Protein AF-A0A2X0SRG9-F1 (afdb_monomer_lite)

Sequence (56 aa):
MAEKSVRVTISKDNKTTELTLRGVTVKDFEKIFFAVQKQMKSCEKKEDKHHAIGGE

Organism: NCBI:txid1358

Radius of gyration: 18.25 Å; chains: 1; bounding box: 29×45×47 Å

Foldseek 3Di:
DDWDKDWDWDDDPNDIDIDIGTNDDPVNVVVVVVVVVVVVVVVVVVVVVPPPDDDD

Structure (mmCIF, N/CA/C/O backbone):
data_AF-A0A2X0SRG9-F1
#
_entry.id   AF-A0A2X0SRG9-F1
#
loop_
_atom_site.group_PDB
_atom_site.id
_atom_site.type_symbol
_atom_site.label_atom_id
_atom_site.label_alt_id
_atom_site.label_comp_id
_atom_site.label_asym_id
_atom_site.label_entity_id
_atom_site.label_seq_id
_atom_site.pdbx_PDB_ins_code
_a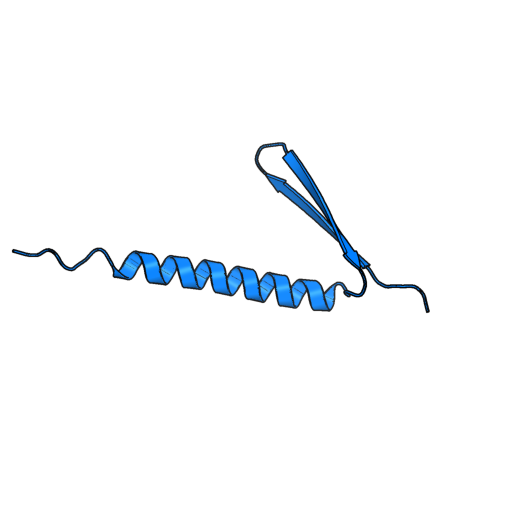tom_site.Cartn_x
_atom_site.Cartn_y
_atom_site.Cartn_z
_atom_site.occupancy
_atom_site.B_iso_or_equiv
_atom_site.auth_seq_id
_atom_site.auth_comp_id
_atom_site.auth_asym_id
_atom_site.auth_atom_id
_atom_site.pdbx_PDB_model_num
ATOM 1 N N . MET A 1 1 ? -15.211 11.968 16.535 1.00 70.06 1 MET A N 1
ATOM 2 C CA . MET A 1 1 ? -13.985 11.137 16.490 1.00 70.06 1 MET A CA 1
ATOM 3 C C . MET A 1 1 ? -13.130 11.631 15.334 1.00 70.06 1 MET A C 1
ATOM 5 O O . MET A 1 1 ? -13.710 11.948 14.305 1.00 70.06 1 MET A O 1
ATOM 9 N N . ALA A 1 2 ? -11.810 11.760 15.499 1.00 82.62 2 ALA A N 1
ATOM 10 C CA . ALA A 1 2 ? -10.931 12.172 14.401 1.00 82.62 2 ALA A CA 1
ATOM 11 C C . ALA A 1 2 ? -10.839 11.059 13.341 1.00 82.62 2 ALA A C 1
ATOM 13 O O . ALA A 1 2 ? -10.763 9.879 13.696 1.00 82.62 2 ALA A O 1
ATOM 14 N N . GLU A 1 3 ? -10.867 11.430 12.058 1.00 86.75 3 GLU A N 1
ATOM 15 C CA . GLU A 1 3 ? -10.650 10.489 10.956 1.00 86.75 3 GLU A CA 1
ATOM 16 C C . GLU A 1 3 ? -9.246 9.881 11.074 1.00 86.75 3 GLU A C 1
ATOM 18 O O . GLU A 1 3 ? -8.261 10.594 11.269 1.00 86.75 3 GLU A O 1
ATOM 23 N N . LYS A 1 4 ? -9.154 8.551 10.982 1.00 91.25 4 LYS A N 1
ATOM 24 C CA . LYS A 1 4 ? -7.866 7.851 10.952 1.00 91.25 4 LYS A CA 1
ATOM 25 C C . LYS A 1 4 ? -7.350 7.806 9.520 1.00 91.25 4 LYS A C 1
ATOM 27 O O . LYS A 1 4 ? -8.120 7.560 8.594 1.00 91.25 4 LYS A O 1
ATOM 32 N N . SER A 1 5 ? -6.048 7.986 9.349 1.00 93.75 5 SER A N 1
ATOM 33 C CA . SER A 1 5 ? -5.395 7.858 8.050 1.00 93.75 5 SER A CA 1
ATOM 34 C C . SER A 1 5 ? -3.998 7.266 8.177 1.00 93.75 5 SER A C 1
ATOM 36 O O . SER A 1 5 ? -3.337 7.448 9.200 1.00 93.75 5 SER A O 1
ATOM 38 N N . VAL A 1 6 ? -3.529 6.626 7.109 1.00 94.19 6 VAL A N 1
ATOM 39 C CA . VAL A 1 6 ? -2.159 6.121 6.964 1.00 94.19 6 VAL A CA 1
ATOM 40 C C . VAL A 1 6 ? -1.478 6.868 5.819 1.00 94.19 6 VAL A C 1
ATOM 42 O O . VAL A 1 6 ? -2.034 6.947 4.725 1.00 94.19 6 VAL A O 1
ATOM 45 N N . ARG A 1 7 ? -0.275 7.401 6.056 1.00 94.69 7 ARG A N 1
ATOM 46 C CA . ARG A 1 7 ? 0.597 7.951 5.007 1.00 94.69 7 ARG A CA 1
ATOM 47 C C . ARG A 1 7 ? 1.582 6.871 4.576 1.00 94.69 7 ARG A C 1
ATOM 49 O O . ARG A 1 7 ? 2.248 6.275 5.418 1.00 94.69 7 ARG A O 1
ATOM 56 N N . VAL A 1 8 ? 1.656 6.626 3.276 1.00 92.81 8 VAL A N 1
ATOM 57 C CA . VAL A 1 8 ? 2.542 5.645 2.652 1.00 92.81 8 VAL A CA 1
ATOM 58 C C . VAL A 1 8 ? 3.484 6.391 1.722 1.00 92.81 8 VAL A C 1
ATOM 60 O O . VAL A 1 8 ? 3.040 7.136 0.850 1.00 92.81 8 VAL A O 1
ATOM 63 N N . THR A 1 9 ? 4.780 6.171 1.896 1.00 94.75 9 THR A N 1
ATOM 64 C CA . THR A 1 9 ? 5.827 6.753 1.057 1.00 94.75 9 THR A CA 1
ATOM 65 C C . THR A 1 9 ? 6.498 5.628 0.282 1.00 94.75 9 THR A C 1
ATOM 67 O O . THR A 1 9 ? 6.982 4.665 0.872 1.00 94.75 9 THR A O 1
ATOM 70 N N . ILE A 1 10 ? 6.500 5.734 -1.043 1.00 93.44 10 ILE A N 1
ATOM 71 C CA . ILE A 1 10 ? 7.081 4.751 -1.957 1.00 93.44 10 ILE A CA 1
ATOM 72 C C . ILE A 1 10 ? 8.226 5.431 -2.693 1.00 93.44 10 ILE A C 1
ATOM 74 O O . ILE A 1 10 ? 7.997 6.378 -3.442 1.00 93.44 10 ILE A O 1
ATOM 78 N N . SER A 1 11 ? 9.446 4.936 -2.509 1.00 95.25 11 SER A N 1
ATOM 79 C CA . SER A 1 11 ? 10.629 5.447 -3.203 1.00 95.25 11 SER A CA 1
ATOM 80 C C . SER A 1 11 ? 11.146 4.411 -4.194 1.00 95.25 11 SER A C 1
ATOM 82 O O . SER A 1 11 ? 11.422 3.272 -3.820 1.00 95.25 11 SER A O 1
ATOM 84 N N . LYS A 1 12 ? 11.269 4.804 -5.463 1.00 94.06 12 LYS A N 1
ATOM 85 C CA . LYS A 1 12 ? 11.814 3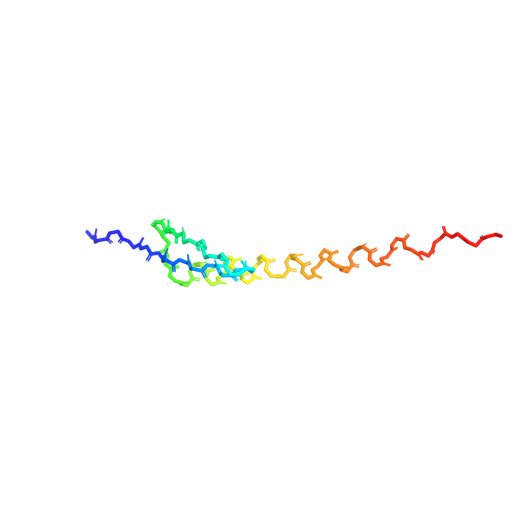.975 -6.540 1.00 94.06 12 LYS A CA 1
ATOM 86 C C . LYS A 1 12 ? 12.531 4.858 -7.560 1.00 94.06 12 LYS A C 1
ATOM 88 O O . LYS A 1 12 ? 11.992 5.885 -7.955 1.00 94.06 12 LYS A O 1
ATOM 93 N N . ASP A 1 13 ? 13.732 4.463 -7.982 1.00 93.12 13 ASP A N 1
ATOM 94 C CA . ASP A 1 13 ? 14.514 5.161 -9.018 1.00 93.12 13 ASP A CA 1
ATOM 95 C C . ASP A 1 13 ? 14.670 6.674 -8.746 1.00 93.12 13 ASP A C 1
ATOM 97 O O . ASP A 1 13 ? 14.404 7.509 -9.610 1.00 93.12 13 ASP A O 1
ATOM 101 N N . ASN A 1 14 ? 15.036 7.040 -7.509 1.00 90.94 14 ASN A N 1
ATOM 102 C CA . ASN A 1 14 ? 15.136 8.427 -7.015 1.00 90.94 14 ASN A CA 1
ATOM 103 C C . ASN A 1 14 ? 13.840 9.257 -7.095 1.00 90.94 14 ASN A C 1
ATOM 105 O O . ASN A 1 14 ? 13.859 10.463 -6.852 1.00 90.94 14 ASN A O 1
ATOM 109 N N . LYS A 1 15 ? 12.703 8.628 -7.399 1.00 94.88 15 LYS A N 1
ATOM 110 C CA . LYS A 1 15 ? 11.378 9.240 -7.346 1.00 94.88 15 LYS A CA 1
ATOM 111 C C . LYS A 1 15 ? 10.664 8.762 -6.093 1.00 94.88 15 LYS A C 1
ATOM 113 O O . LYS A 1 15 ? 10.612 7.567 -5.812 1.00 94.88 15 LYS A O 1
ATOM 118 N N . THR A 1 16 ? 10.078 9.703 -5.366 1.00 96.44 16 THR A N 1
ATOM 119 C CA . THR A 1 16 ? 9.251 9.415 -4.195 1.00 96.44 16 THR A CA 1
ATOM 120 C C . THR A 1 16 ? 7.805 9.758 -4.514 1.00 96.44 16 THR A C 1
ATOM 122 O O . THR A 1 16 ? 7.508 10.856 -4.973 1.00 96.44 16 THR A O 1
ATOM 125 N N . THR A 1 17 ? 6.908 8.804 -4.285 1.00 95.44 17 THR A N 1
ATOM 126 C CA . THR A 1 17 ? 5.457 8.976 -4.372 1.00 95.44 17 THR A CA 1
ATOM 127 C C . THR A 1 17 ? 4.870 8.864 -2.977 1.00 95.44 17 THR A C 1
ATOM 129 O O . THR A 1 17 ? 5.199 7.941 -2.233 1.00 95.44 17 THR A O 1
ATOM 132 N N . GLU A 1 18 ? 3.988 9.790 -2.623 1.00 96.56 18 GLU A N 1
ATOM 133 C CA . GLU A 1 18 ? 3.318 9.806 -1.328 1.00 96.56 18 GLU A CA 1
ATOM 134 C C . GLU A 1 18 ? 1.818 9.600 -1.503 1.00 96.56 18 GLU A C 1
ATOM 136 O O . GLU A 1 18 ? 1.187 10.206 -2.368 1.00 96.56 18 GLU A O 1
ATOM 141 N N . LEU A 1 19 ? 1.246 8.728 -0.679 1.00 94.12 19 LEU A N 1
ATOM 142 C CA . LEU A 1 19 ? -0.158 8.340 -0.717 1.00 94.12 19 LEU A CA 1
ATOM 143 C C . LEU A 1 19 ? -0.739 8.481 0.689 1.00 94.12 19 LEU A C 1
ATOM 145 O O . LEU A 1 19 ? -0.131 8.035 1.661 1.00 94.12 19 LEU A O 1
ATOM 149 N N . THR A 1 20 ? -1.937 9.049 0.800 1.00 94.44 20 THR A N 1
ATOM 150 C CA . THR A 1 20 ? -2.670 9.119 2.071 1.00 94.44 20 THR A CA 1
ATOM 151 C C . THR A 1 20 ? -3.946 8.302 1.961 1.00 94.44 20 THR A C 1
ATOM 153 O O . THR A 1 20 ? -4.860 8.651 1.217 1.00 94.44 20 THR A O 1
ATOM 156 N N . LEU A 1 21 ? -4.016 7.221 2.730 1.00 92.00 21 LEU A N 1
ATOM 157 C CA . LEU A 1 21 ? -5.173 6.341 2.831 1.00 92.00 21 LEU A CA 1
ATOM 158 C C . LEU A 1 21 ? -6.044 6.814 3.995 1.00 92.00 21 LEU A C 1
ATOM 160 O O . LEU A 1 21 ? -5.642 6.707 5.153 1.00 92.00 21 LEU A O 1
ATOM 164 N N . ARG A 1 22 ? -7.223 7.360 3.693 1.00 94.31 22 ARG A N 1
ATOM 165 C CA . ARG A 1 22 ? -8.198 7.826 4.694 1.00 94.31 22 ARG A CA 1
ATOM 166 C C . ARG A 1 22 ? -9.132 6.702 5.123 1.00 94.31 22 ARG A C 1
ATOM 168 O O . ARG A 1 22 ? -9.425 5.811 4.334 1.00 94.31 22 ARG A O 1
ATOM 175 N N . GLY A 1 23 ? -9.599 6.743 6.367 1.00 92.38 23 GLY A N 1
ATOM 176 C CA . GLY A 1 23 ? -10.495 5.729 6.933 1.00 92.38 23 GLY A CA 1
ATOM 177 C C . GLY A 1 23 ? -9.828 4.375 7.196 1.00 92.38 23 GLY A C 1
ATOM 178 O O . GLY A 1 23 ? -10.510 3.410 7.526 1.00 92.38 23 GLY A O 1
ATOM 179 N N . VAL A 1 24 ? -8.503 4.297 7.066 1.00 90.50 24 VAL A N 1
ATOM 180 C CA . VAL A 1 24 ? -7.714 3.070 7.209 1.00 90.50 24 VAL A CA 1
ATOM 181 C C . VAL A 1 24 ? -6.836 3.191 8.448 1.00 90.50 24 VAL A C 1
ATOM 183 O O . VAL A 1 24 ? -6.264 4.249 8.720 1.00 90.50 24 VAL A O 1
ATOM 186 N N . THR A 1 25 ? -6.723 2.108 9.217 1.00 92.75 25 THR A N 1
ATOM 187 C CA . THR A 1 25 ? -5.741 2.022 10.303 1.00 92.75 25 THR A CA 1
ATOM 188 C C . THR A 1 25 ? -4.448 1.383 9.811 1.00 92.75 25 THR A C 1
ATOM 190 O O . THR A 1 25 ? -4.442 0.645 8.828 1.00 92.75 25 THR A O 1
ATOM 193 N N . VAL A 1 26 ? -3.344 1.603 10.528 1.00 90.81 26 VAL A N 1
ATOM 194 C CA . VAL A 1 26 ? -2.058 0.951 10.216 1.00 90.81 26 VAL A CA 1
ATOM 195 C C . VAL A 1 26 ? -2.220 -0.573 10.119 1.00 90.81 26 VAL A C 1
ATOM 197 O O . VAL A 1 26 ? -1.740 -1.179 9.169 1.00 90.81 26 VAL A O 1
ATOM 200 N N . LYS A 1 27 ? -3.007 -1.176 11.019 1.00 92.38 27 LYS A N 1
ATOM 201 C CA . LYS A 1 27 ? -3.255 -2.625 11.048 1.00 92.38 27 LYS A CA 1
ATOM 202 C C . LYS A 1 27 ? -4.018 -3.138 9.823 1.00 92.38 27 LYS A C 1
ATOM 204 O O . LYS A 1 27 ? -3.797 -4.265 9.384 1.00 92.38 27 LYS A O 1
ATOM 209 N N . ASP A 1 28 ? -4.937 -2.342 9.282 1.00 91.94 28 ASP A N 1
ATOM 210 C CA . ASP A 1 28 ? -5.652 -2.689 8.049 1.00 91.94 28 ASP A CA 1
ATOM 211 C C . ASP A 1 28 ? -4.712 -2.602 6.842 1.00 91.94 28 ASP A C 1
ATOM 213 O O . ASP A 1 28 ? -4.700 -3.501 5.999 1.00 91.94 28 ASP A O 1
ATOM 217 N N . PHE A 1 29 ? -3.863 -1.570 6.806 1.00 92.19 29 PHE A N 1
ATOM 218 C CA . PHE A 1 29 ? -2.840 -1.417 5.776 1.00 92.19 29 PHE A CA 1
ATOM 219 C C . PHE A 1 29 ? -1.842 -2.585 5.768 1.00 92.19 29 PHE A C 1
ATOM 221 O O . PHE A 1 29 ? -1.569 -3.130 4.702 1.00 92.19 29 PHE A O 1
ATOM 228 N N . GLU A 1 30 ? -1.357 -3.036 6.929 1.00 93.31 30 GLU A N 1
ATOM 229 C CA . GLU A 1 30 ? -0.446 -4.189 7.033 1.00 93.31 30 GLU A CA 1
ATOM 230 C C . GLU A 1 30 ? -1.041 -5.465 6.418 1.00 93.31 30 GLU A C 1
ATOM 232 O O . GLU A 1 30 ? -0.359 -6.192 5.692 1.00 93.31 30 GLU A O 1
ATOM 237 N N . LYS A 1 31 ? -2.334 -5.725 6.652 1.00 93.38 31 LYS A N 1
ATOM 238 C CA . LYS A 1 31 ? -3.034 -6.879 6.064 1.00 93.38 31 LYS A CA 1
ATOM 239 C C . LYS A 1 31 ? -3.132 -6.773 4.544 1.00 93.38 31 LYS A C 1
ATOM 241 O O . LYS A 1 31 ? -2.897 -7.765 3.854 1.00 93.38 31 LYS A O 1
ATOM 246 N N . ILE A 1 32 ? -3.473 -5.588 4.029 1.00 90.12 32 ILE A N 1
ATOM 247 C CA . ILE A 1 32 ? -3.541 -5.324 2.585 1.00 90.12 32 ILE A CA 1
ATOM 248 C C . ILE A 1 32 ? -2.158 -5.520 1.960 1.00 90.12 32 ILE A C 1
ATOM 250 O O . ILE A 1 32 ? -2.024 -6.254 0.983 1.00 90.12 32 ILE A O 1
ATOM 254 N N . PHE A 1 33 ? -1.121 -4.928 2.554 1.00 90.44 33 PHE A N 1
ATOM 255 C CA . PHE A 1 33 ? 0.254 -5.037 2.078 1.00 90.44 33 PHE A CA 1
ATOM 256 C C . PHE A 1 33 ? 0.725 -6.496 2.021 1.00 90.44 33 PHE A C 1
ATOM 258 O O . PHE A 1 33 ? 1.248 -6.939 0.997 1.00 90.44 33 PHE A O 1
ATOM 265 N N . PHE A 1 34 ? 0.469 -7.277 3.074 1.00 91.75 34 PHE A N 1
ATOM 266 C CA . PHE A 1 34 ? 0.810 -8.699 3.103 1.00 91.75 34 PHE A CA 1
ATOM 267 C C . PHE A 1 34 ? 0.060 -9.509 2.034 1.00 91.75 34 PHE A C 1
ATOM 269 O O . PHE A 1 34 ? 0.652 -10.363 1.368 1.00 91.75 34 PHE A O 1
ATOM 276 N N . ALA A 1 35 ? -1.234 -9.236 1.831 1.00 91.38 35 ALA A N 1
ATOM 277 C CA . ALA A 1 35 ? -2.030 -9.894 0.796 1.00 91.38 35 ALA A CA 1
ATOM 278 C C . ALA A 1 35 ? -1.490 -9.601 -0.615 1.00 91.38 35 ALA A C 1
ATOM 280 O O . ALA A 1 35 ? -1.338 -10.529 -1.414 1.00 91.38 35 ALA A O 1
ATOM 281 N N . VAL A 1 36 ? -1.130 -8.344 -0.895 1.00 89.88 36 VAL A N 1
ATOM 282 C CA . VAL A 1 36 ? -0.525 -7.925 -2.170 1.00 89.88 36 VAL A CA 1
ATOM 283 C C . VAL A 1 36 ? 0.834 -8.598 -2.378 1.00 89.88 36 VAL A C 1
ATOM 285 O O . VAL A 1 36 ? 1.060 -9.196 -3.429 1.00 89.88 36 VAL A O 1
ATOM 288 N N . GLN A 1 37 ? 1.712 -8.605 -1.366 1.00 89.62 37 GLN A N 1
ATOM 289 C CA . GLN A 1 37 ? 2.997 -9.312 -1.448 1.00 89.62 37 GLN A CA 1
ATOM 290 C C . GLN A 1 37 ? 2.822 -10.809 -1.733 1.00 89.62 37 GLN A C 1
ATOM 292 O O . GLN A 1 37 ? 3.557 -11.382 -2.539 1.00 89.62 37 GLN A O 1
ATOM 297 N N . LYS A 1 38 ? 1.851 -11.462 -1.082 1.00 88.94 38 LYS A N 1
ATOM 298 C CA . LYS A 1 38 ? 1.554 -12.881 -1.309 1.00 88.94 38 LYS A CA 1
ATOM 299 C C . LYS A 1 38 ? 1.054 -13.134 -2.733 1.00 88.94 38 LYS A C 1
ATOM 301 O O . LYS A 1 38 ? 1.444 -14.132 -3.336 1.00 88.94 38 LYS A O 1
ATOM 306 N N . GLN A 1 39 ? 0.211 -12.251 -3.267 1.00 85.00 39 GLN A N 1
ATOM 307 C CA . GLN A 1 39 ? -0.287 -12.352 -4.638 1.00 85.00 39 GLN A CA 1
ATOM 308 C C . GLN A 1 39 ? 0.847 -12.202 -5.658 1.00 85.00 39 GLN A C 1
ATOM 310 O O . GLN A 1 39 ? 0.951 -13.042 -6.548 1.00 85.00 39 GLN A O 1
ATOM 315 N N . MET A 1 40 ? 1.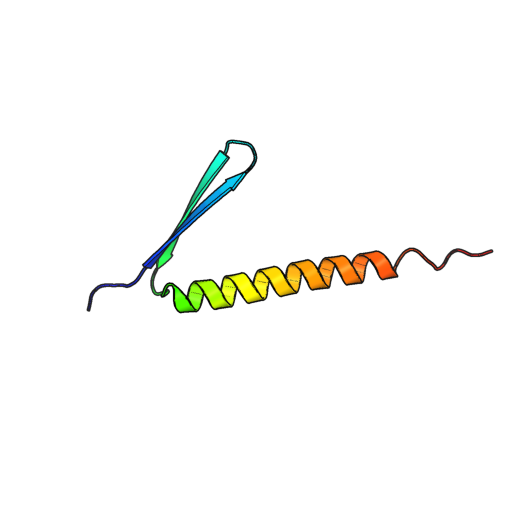725 -11.206 -5.491 1.00 85.38 40 MET A N 1
ATOM 316 C CA . MET A 1 40 ? 2.882 -10.992 -6.371 1.00 85.38 40 MET A CA 1
ATOM 317 C C . MET A 1 40 ? 3.785 -12.232 -6.415 1.00 85.38 40 MET A C 1
ATOM 319 O O . MET A 1 40 ? 3.996 -12.797 -7.485 1.00 85.38 40 MET A O 1
ATOM 323 N N . LYS A 1 41 ? 4.164 -12.764 -5.245 1.00 78.50 41 LYS A N 1
ATOM 324 C CA . LYS A 1 41 ? 4.961 -14.001 -5.138 1.00 78.50 41 LYS A CA 1
ATOM 325 C C . LYS A 1 41 ? 4.274 -15.231 -5.732 1.00 78.50 41 LYS A C 1
ATOM 327 O O . LYS A 1 41 ? 4.930 -16.169 -6.179 1.00 78.50 41 LYS A O 1
ATOM 332 N N . SER A 1 42 ? 2.942 -15.286 -5.682 1.00 70.81 42 SER A N 1
ATOM 333 C CA . SER A 1 42 ? 2.180 -16.380 -6.288 1.00 70.81 42 SER A CA 1
ATOM 334 C C . SER A 1 42 ? 2.066 -16.243 -7.807 1.00 70.81 42 SER A C 1
ATOM 336 O O . SER A 1 42 ? 1.847 -17.261 -8.462 1.00 70.81 42 SER A O 1
ATOM 338 N N . CYS A 1 43 ? 2.161 -15.028 -8.350 1.00 60.12 43 CYS A N 1
ATOM 339 C CA . CYS A 1 43 ? 2.151 -14.772 -9.787 1.00 60.12 43 CYS A CA 1
ATOM 340 C C . CYS A 1 43 ? 3.488 -15.181 -10.414 1.00 60.12 43 CYS A C 1
ATOM 342 O O . CYS A 1 43 ? 3.482 -15.932 -11.384 1.00 60.12 43 CYS A O 1
ATOM 344 N N . GLU A 1 44 ? 4.608 -14.847 -9.760 1.00 58.81 44 GLU A N 1
ATOM 345 C CA . GLU A 1 44 ? 5.956 -15.273 -10.182 1.00 58.81 44 GLU A CA 1
ATOM 346 C C . GLU A 1 44 ? 6.054 -16.802 -10.351 1.00 58.81 44 GLU A C 1
ATOM 348 O O . GLU A 1 44 ? 6.648 -17.304 -11.298 1.00 58.81 44 GLU A O 1
ATOM 353 N N . LYS A 1 45 ? 5.383 -17.573 -9.484 1.00 55.56 45 LYS A N 1
ATOM 354 C CA . LYS A 1 45 ? 5.356 -19.046 -9.566 1.00 55.56 45 LYS A CA 1
ATOM 355 C C . LYS A 1 45 ? 4.486 -19.616 -10.691 1.00 55.56 45 LYS A C 1
ATOM 357 O O . LYS A 1 45 ? 4.603 -20.801 -10.993 1.00 55.56 45 LYS A O 1
ATOM 362 N N . LYS A 1 46 ? 3.564 -18.834 -11.258 1.00 55.31 46 LYS A N 1
ATOM 363 C CA . LYS A 1 46 ? 2.714 -19.281 -12.375 1.00 55.31 46 LYS A CA 1
ATOM 364 C C . LYS A 1 46 ? 3.369 -19.033 -13.732 1.00 55.31 46 LYS A C 1
ATOM 366 O O . LYS A 1 46 ? 3.079 -19.779 -14.658 1.00 55.31 46 LYS A O 1
ATOM 371 N N . GLU A 1 47 ? 4.254 -18.044 -13.836 1.00 51.00 47 GLU A N 1
ATOM 372 C CA . GLU A 1 47 ? 4.991 -17.751 -15.073 1.00 51.00 47 GLU A CA 1
ATOM 373 C C . GLU A 1 47 ? 6.118 -18.760 -15.344 1.00 51.00 47 GLU A C 1
ATOM 375 O O . GLU A 1 47 ? 6.360 -19.109 -16.496 1.00 51.00 47 GLU A O 1
ATOM 380 N N . ASP A 1 48 ? 6.722 -19.337 -14.301 1.00 51.62 48 ASP A N 1
ATOM 381 C CA . ASP A 1 48 ? 7.765 -20.370 -14.438 1.00 51.62 48 ASP A CA 1
ATOM 382 C C . ASP A 1 48 ? 7.238 -21.699 -15.029 1.00 51.62 48 ASP A C 1
ATOM 384 O O . ASP A 1 48 ? 7.969 -22.466 -15.651 1.00 51.62 48 ASP A O 1
ATOM 388 N N . LYS A 1 49 ? 5.930 -21.972 -14.910 1.00 53.94 49 L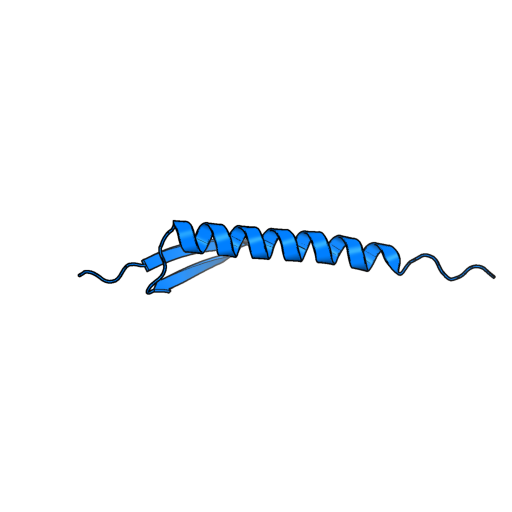YS A N 1
ATOM 389 C CA . LYS A 1 49 ? 5.347 -23.266 -15.304 1.00 53.94 49 LYS A CA 1
ATOM 390 C C . LYS A 1 49 ? 4.935 -23.368 -16.780 1.00 53.94 49 LYS A C 1
ATOM 392 O O . LYS A 1 49 ? 4.428 -24.412 -17.184 1.00 53.94 49 LYS A O 1
ATOM 397 N N . HIS A 1 50 ? 5.124 -22.320 -17.585 1.00 56.00 50 HIS A N 1
ATOM 398 C C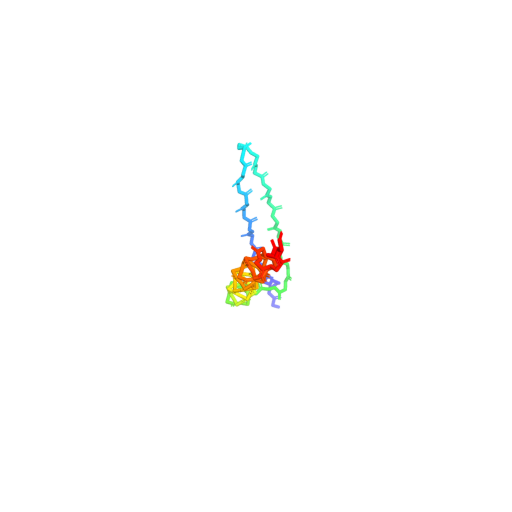A . HIS A 1 50 ? 4.774 -22.327 -19.014 1.00 56.00 50 HIS A CA 1
ATOM 399 C C . HIS A 1 50 ? 5.969 -22.544 -19.963 1.00 56.00 50 HIS A C 1
ATOM 401 O O . HIS A 1 50 ? 5.757 -22.622 -21.168 1.00 56.00 50 HIS A O 1
ATOM 407 N N . HIS A 1 51 ? 7.199 -22.718 -19.462 1.00 52.12 51 HIS A N 1
ATOM 408 C CA . HIS A 1 51 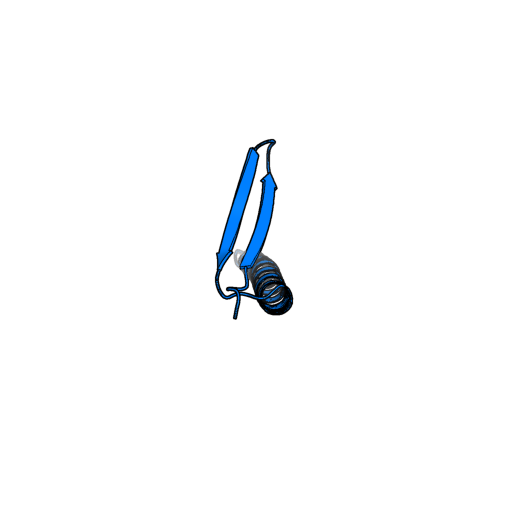? 8.401 -22.859 -20.305 1.00 52.12 51 HIS A CA 1
ATOM 409 C C . HIS A 1 51 ? 8.959 -24.294 -20.398 1.00 52.12 51 HIS A C 1
ATOM 411 O O . HIS A 1 51 ? 10.169 -24.493 -20.433 1.00 52.12 51 HIS A O 1
ATOM 417 N N . ALA A 1 52 ? 8.099 -25.317 -20.439 1.00 58.97 52 ALA A N 1
ATOM 418 C CA . ALA A 1 52 ? 8.543 -26.696 -20.680 1.00 58.97 52 ALA A CA 1
ATOM 419 C C . ALA A 1 52 ? 7.478 -27.553 -21.387 1.00 58.97 52 ALA A C 1
ATOM 421 O O . ALA A 1 52 ? 7.094 -28.610 -20.893 1.00 58.97 52 ALA A O 1
ATOM 422 N N . ILE A 1 53 ? 6.981 -27.112 -22.544 1.00 59.06 53 ILE A N 1
ATOM 423 C CA . ILE A 1 53 ? 6.360 -28.033 -23.509 1.00 59.06 53 ILE A CA 1
ATOM 424 C C . ILE A 1 53 ? 6.741 -27.583 -24.918 1.00 59.06 53 ILE A C 1
ATOM 426 O O . ILE A 1 53 ? 6.101 -26.734 -25.527 1.00 59.06 53 ILE A O 1
ATOM 430 N N . GLY A 1 54 ? 7.860 -28.115 -25.383 1.00 48.56 54 GLY A N 1
ATOM 431 C CA . GLY A 1 54 ? 8.424 -27.878 -26.706 1.00 48.56 54 GLY A CA 1
ATOM 432 C C . GLY A 1 54 ? 9.574 -28.847 -26.934 1.00 48.56 54 GLY A C 1
ATOM 433 O O . GLY A 1 54 ? 10.681 -28.428 -27.243 1.00 48.56 54 GLY A O 1
ATOM 434 N N . GLY A 1 55 ? 9.327 -30.123 -26.635 1.00 52.25 55 GLY A N 1
ATOM 435 C CA . GLY A 1 55 ? 10.149 -31.217 -27.115 1.00 52.25 55 GLY A CA 1
ATOM 436 C C . GLY A 1 55 ? 9.467 -31.795 -28.341 1.00 52.25 55 GLY A C 1
ATOM 437 O O . GLY A 1 55 ? 8.406 -32.396 -28.199 1.00 52.25 55 GLY A O 1
ATOM 438 N N . GLU A 1 56 ? 10.072 -31.578 -29.501 1.00 45.47 56 GLU A N 1
ATOM 439 C CA . GLU A 1 56 ? 10.157 -32.552 -30.590 1.00 45.47 56 GLU A CA 1
ATOM 440 C C . GLU A 1 56 ? 11.433 -32.275 -31.392 1.00 45.47 56 GLU A C 1
ATOM 442 O O . GLU A 1 56 ? 11.740 -31.078 -31.609 1.00 45.47 56 GLU A O 1
#

pLDDT: mean 81.54, std 16.69, range [45.47, 96.56]

Secondary structure (DSSP, 8-state):
-PPPEEEEEEEETTEEEEEEEET--HHHHHHHHHHHHHHHHHHHHHHGGGS-----